Protein AF-A0ABD1VII3-F1 (afdb_monomer_lite)

Secondary structure (DSSP, 8-state):
---HHHHHHHHT-HHHHHHHHHHHH-HHHHHHHHHH-HHHHHHHHH-HHHHHHHH-HHHHHHHTSHHHHHHHHHHHHHHHHHHHTT-------------S----TTHHHHHTT-

Foldseek 3Di:
DPDLVNVVVQCVPPVNVVVVCCVLVPVVVVVVVCVVPVVVVVVCVVPVVVVVCSVDSVNVCVCVPPVVSVVVVVVVVVVVVVVCPVDDPDPPDDPDDDDDDDDDPPVVVVVVPD

pLDDT: mean 74.12, std 16.14, range [38.31, 94.5]

Sequence (114 aa):
MLDPSSFSQFLQNLAMTQMMQSLFSNPQHMDQILGFNPQLRSMLDMNPQMREMMQNPEILRQLTSPETIQQMMALHKQLSQLGQQQSTPERTQANQVQLRQNYPSFVLQVVLWK

Organism: NCBI:txid205694

Radius of gyration: 28.87 Å; chains: 1; bounding box: 27×32×89 Å

InterPro domains:
  IPR006636 Heat shock chaperonin-binding [SM00727] (37-72)
  IPR015496 Ubiquilin [PTHR10677] (7-98)

Structure (mmCIF, N/CA/C/O backbone):
data_AF-A0ABD1VII3-F1
#
_entry.id   AF-A0ABD1VII3-F1
#
loop_
_atom_site.group_PDB
_atom_site.id
_atom_site.type_symbol
_atom_site.label_atom_id
_atom_site.label_alt_id
_atom_site.label_comp_id
_atom_site.label_asym_id
_atom_site.label_entity_id
_atom_site.label_seq_id
_atom_site.pdbx_PDB_ins_code
_atom_site.Cartn_x
_atom_site.Cartn_y
_atom_site.Cartn_z
_atom_site.occupancy
_atom_site.B_iso_or_equiv
_atom_site.auth_seq_id
_atom_site.auth_comp_id
_atom_site.auth_asym_id
_atom_site.auth_atom_id
_atom_site.pdbx_PDB_model_num
ATOM 1 N N . MET A 1 1 ? 8.264 -17.653 10.693 1.00 52.28 1 MET A N 1
ATOM 2 C CA . MET A 1 1 ? 7.137 -16.748 10.373 1.00 52.28 1 MET A CA 1
ATOM 3 C C . MET A 1 1 ? 7.720 -15.382 10.075 1.00 52.28 1 MET A C 1
ATOM 5 O O . MET A 1 1 ? 8.636 -14.987 10.783 1.00 52.28 1 MET A O 1
ATOM 9 N N . LEU A 1 2 ? 7.268 -14.711 9.014 1.00 57.56 2 LEU A N 1
ATOM 10 C CA . LEU A 1 2 ? 7.670 -13.329 8.749 1.00 57.56 2 LEU A CA 1
ATOM 11 C C . LEU A 1 2 ? 7.040 -12.456 9.844 1.00 57.56 2 LEU A C 1
ATOM 13 O O . LEU A 1 2 ? 5.820 -12.476 9.998 1.00 57.56 2 LEU A O 1
ATOM 17 N N . ASP A 1 3 ? 7.853 -11.769 10.642 1.00 69.50 3 ASP A N 1
ATOM 18 C CA . ASP A 1 3 ? 7.343 -10.938 11.728 1.00 69.50 3 ASP A CA 1
ATOM 19 C C . ASP A 1 3 ? 6.744 -9.631 11.152 1.00 69.50 3 ASP A C 1
ATOM 21 O O . ASP A 1 3 ? 7.394 -8.968 10.332 1.00 69.50 3 ASP A O 1
ATOM 25 N N . PRO A 1 4 ? 5.510 -9.238 11.527 1.00 63.03 4 PRO A N 1
ATOM 26 C CA . PRO A 1 4 ? 4.869 -8.014 11.033 1.00 63.03 4 PRO A CA 1
ATOM 27 C C . PRO A 1 4 ? 5.687 -6.755 11.327 1.00 63.03 4 PRO A C 1
ATOM 29 O O . PRO A 1 4 ? 5.643 -5.790 10.560 1.00 63.03 4 PRO A O 1
ATOM 32 N N . SER A 1 5 ? 6.460 -6.767 12.416 1.00 72.56 5 SER A N 1
ATOM 33 C CA . SER A 1 5 ? 7.349 -5.670 12.789 1.00 72.56 5 SER A CA 1
ATOM 34 C C . SER A 1 5 ? 8.456 -5.523 11.752 1.00 72.56 5 SER A C 1
ATOM 36 O O . SER A 1 5 ? 8.723 -4.406 11.316 1.00 72.56 5 SER A O 1
ATOM 38 N N . SER A 1 6 ? 9.027 -6.630 11.264 1.00 78.88 6 SER A N 1
ATOM 39 C CA . SER A 1 6 ? 10.047 -6.615 10.207 1.00 78.88 6 SER A CA 1
ATOM 40 C C . SER A 1 6 ? 9.510 -6.032 8.901 1.00 78.88 6 SER A C 1
ATOM 42 O O . SER A 1 6 ? 10.181 -5.220 8.267 1.00 78.88 6 SER A O 1
ATOM 44 N N . PHE A 1 7 ? 8.276 -6.381 8.522 1.00 74.75 7 PHE A N 1
ATOM 45 C CA . PHE A 1 7 ? 7.623 -5.795 7.349 1.00 74.75 7 PHE A CA 1
ATOM 46 C C . PHE A 1 7 ? 7.350 -4.296 7.538 1.00 74.75 7 PHE A C 1
ATOM 48 O O . PHE A 1 7 ? 7.621 -3.498 6.643 1.00 74.75 7 PHE A O 1
ATOM 55 N N . SER A 1 8 ? 6.897 -3.885 8.725 1.00 71.81 8 SER A N 1
ATOM 56 C CA . SER A 1 8 ? 6.694 -2.467 9.034 1.00 71.81 8 SER A CA 1
ATOM 57 C C . SER A 1 8 ? 8.002 -1.673 9.005 1.00 71.81 8 SER A C 1
ATOM 59 O O . SER A 1 8 ? 8.014 -0.537 8.546 1.00 71.81 8 SER A O 1
ATOM 61 N N . GLN A 1 9 ? 9.114 -2.263 9.447 1.00 76.62 9 GLN A N 1
ATOM 62 C CA . GLN A 1 9 ? 10.444 -1.654 9.401 1.00 76.62 9 GLN A CA 1
ATOM 63 C C . GLN A 1 9 ? 10.953 -1.532 7.968 1.00 76.62 9 GLN A C 1
ATOM 65 O O . GLN A 1 9 ? 11.583 -0.542 7.609 1.00 76.62 9 GLN A O 1
ATOM 70 N N . PHE A 1 10 ? 10.651 -2.530 7.144 1.00 78.88 10 PHE A N 1
ATOM 71 C CA . PHE A 1 10 ? 10.973 -2.524 5.730 1.00 78.88 10 PHE A CA 1
ATOM 72 C C . PHE A 1 10 ? 10.192 -1.442 4.976 1.00 78.88 10 PHE A C 1
ATOM 74 O O . PHE A 1 10 ? 10.786 -0.703 4.202 1.00 78.88 10 PHE A O 1
ATOM 81 N N . LEU A 1 11 ? 8.897 -1.269 5.260 1.00 73.31 11 LEU A N 1
ATOM 82 C CA . LEU A 1 11 ? 8.098 -0.179 4.686 1.00 73.31 11 LEU A CA 1
ATOM 83 C C . LEU A 1 11 ? 8.499 1.207 5.202 1.00 73.31 11 LEU A C 1
ATOM 85 O O . LEU A 1 11 ? 8.439 2.179 4.450 1.00 73.31 11 LEU A O 1
ATOM 89 N N . GLN A 1 12 ? 8.916 1.295 6.466 1.00 74.31 12 GLN A N 1
ATOM 90 C CA . GLN A 1 12 ? 9.455 2.518 7.067 1.00 74.31 12 GLN A CA 1
ATOM 91 C C . GLN A 1 12 ? 10.883 2.826 6.599 1.00 74.31 12 GLN A C 1
ATOM 93 O O . GLN A 1 12 ? 11.399 3.910 6.873 1.00 74.31 12 GLN A O 1
ATOM 98 N N . ASN A 1 13 ? 11.540 1.898 5.898 1.00 83.25 13 ASN A N 1
ATOM 99 C CA . ASN A 1 13 ? 12.845 2.158 5.327 1.00 83.25 13 ASN A CA 1
ATOM 100 C C . ASN A 1 13 ? 12.682 3.132 4.157 1.00 83.25 13 ASN A C 1
ATOM 102 O O . ASN A 1 13 ? 12.154 2.771 3.107 1.00 83.25 13 ASN A O 1
ATOM 106 N N . LEU A 1 14 ? 13.173 4.358 4.337 1.00 73.75 14 LEU A N 1
ATOM 107 C CA . LEU A 1 14 ? 13.062 5.441 3.360 1.00 73.75 14 LEU A CA 1
ATOM 108 C C . LEU A 1 14 ? 13.52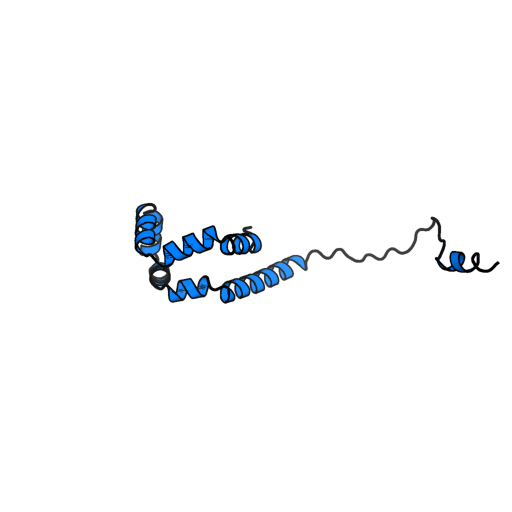6 5.023 1.953 1.00 73.75 14 LEU A C 1
ATOM 110 O O . LEU A 1 14 ? 12.900 5.395 0.964 1.00 73.75 14 LEU A O 1
ATOM 114 N N . ALA A 1 15 ? 14.579 4.204 1.848 1.00 78.94 15 ALA A N 1
ATOM 115 C CA . ALA A 1 15 ? 15.060 3.704 0.560 1.00 78.94 15 ALA A CA 1
ATOM 116 C C . ALA A 1 15 ? 14.049 2.756 -0.109 1.00 78.94 15 ALA A C 1
ATOM 118 O O . ALA A 1 15 ? 13.860 2.795 -1.325 1.00 78.94 15 ALA A O 1
ATOM 119 N N . MET A 1 16 ? 13.352 1.942 0.685 1.00 79.56 16 MET A N 1
ATOM 120 C CA . MET A 1 16 ? 12.321 1.033 0.196 1.00 79.56 16 MET A CA 1
ATOM 121 C C . MET A 1 16 ? 11.048 1.778 -0.210 1.00 79.56 16 MET A C 1
ATOM 123 O O . MET A 1 16 ? 10.483 1.488 -1.265 1.00 79.56 16 MET A O 1
ATOM 127 N N . THR A 1 17 ? 10.621 2.776 0.571 1.00 79.75 17 THR A N 1
ATOM 128 C CA . THR A 1 17 ? 9.478 3.631 0.216 1.00 79.75 17 THR A CA 1
ATOM 129 C C . THR A 1 17 ? 9.729 4.345 -1.115 1.00 79.75 17 THR A C 1
ATOM 131 O O . THR A 1 17 ? 8.828 4.425 -1.945 1.00 79.75 17 THR A O 1
ATOM 134 N N . GLN A 1 18 ? 10.958 4.812 -1.361 1.00 79.50 18 GLN A N 1
ATOM 135 C CA . GLN A 1 18 ? 11.354 5.439 -2.629 1.00 79.50 18 GLN A CA 1
ATOM 136 C C . GLN A 1 18 ? 11.353 4.454 -3.806 1.00 79.50 18 GLN A C 1
ATOM 138 O O . GLN A 1 18 ? 10.909 4.803 -4.903 1.00 79.50 18 GLN A O 1
ATOM 143 N N . MET A 1 19 ? 11.807 3.217 -3.586 1.00 81.25 19 MET A N 1
ATOM 144 C CA . MET A 1 19 ? 11.753 2.169 -4.605 1.00 81.25 19 MET A CA 1
ATOM 145 C C . MET A 1 19 ? 10.302 1.820 -4.950 1.00 81.25 19 MET A C 1
ATOM 147 O O . MET A 1 19 ? 9.935 1.860 -6.120 1.00 81.25 19 MET A O 1
ATOM 151 N N . MET A 1 20 ? 9.454 1.551 -3.952 1.00 81.56 20 MET A N 1
ATOM 152 C CA . MET A 1 20 ? 8.031 1.277 -4.176 1.00 81.56 20 MET A CA 1
ATOM 153 C C . MET A 1 20 ? 7.330 2.441 -4.870 1.00 81.56 20 MET A C 1
ATOM 155 O O . MET A 1 20 ? 6.607 2.221 -5.835 1.00 81.56 20 MET A O 1
ATOM 159 N N . GLN A 1 21 ? 7.581 3.679 -4.440 1.00 79.12 21 GLN A N 1
ATOM 160 C CA . GLN A 1 21 ? 7.035 4.852 -5.115 1.00 79.12 21 GLN A CA 1
ATOM 161 C C . GLN A 1 21 ? 7.469 4.922 -6.576 1.00 79.12 21 GLN A C 1
ATOM 163 O O . GLN A 1 21 ? 6.633 5.219 -7.417 1.00 79.12 21 GLN A O 1
ATOM 168 N N . SER A 1 22 ? 8.722 4.604 -6.903 1.00 81.75 22 SER A N 1
ATOM 169 C CA . SER A 1 22 ? 9.187 4.561 -8.297 1.00 81.75 22 SER A CA 1
ATOM 170 C C . SER A 1 22 ? 8.481 3.473 -9.108 1.00 81.75 22 SER A C 1
ATOM 172 O O . SER A 1 22 ? 8.136 3.701 -10.261 1.00 81.75 22 SER A O 1
ATOM 174 N N . LEU A 1 23 ? 8.212 2.312 -8.507 1.00 81.00 23 LEU A N 1
ATOM 175 C CA . LEU A 1 23 ? 7.481 1.225 -9.164 1.00 81.00 23 LEU A CA 1
ATOM 176 C C . LEU A 1 23 ? 6.006 1.579 -9.398 1.00 81.00 23 LEU A C 1
ATOM 178 O O . LEU A 1 23 ? 5.492 1.364 -10.491 1.00 81.00 23 LEU A O 1
ATOM 182 N N . PHE A 1 24 ? 5.335 2.161 -8.400 1.00 77.69 24 PHE A N 1
ATOM 183 C CA . PHE A 1 24 ? 3.925 2.552 -8.502 1.00 77.69 24 PHE A CA 1
ATOM 184 C C . PHE A 1 24 ? 3.708 3.814 -9.339 1.00 77.69 24 PHE A C 1
ATOM 186 O O . PHE A 1 24 ? 2.700 3.928 -10.029 1.00 77.69 24 PHE A O 1
ATOM 193 N N . SER A 1 25 ? 4.641 4.764 -9.282 1.00 80.56 25 SER A N 1
ATOM 194 C CA . SER A 1 25 ? 4.565 6.005 -10.060 1.00 80.56 25 SER A CA 1
ATOM 195 C C . SER A 1 25 ? 4.977 5.789 -11.510 1.00 80.56 25 SER A C 1
ATOM 197 O O . SER A 1 25 ? 4.564 6.559 -12.371 1.00 80.56 25 SER A O 1
ATOM 199 N N . ASN A 1 26 ? 5.790 4.762 -11.786 1.00 80.06 26 ASN A N 1
ATOM 200 C CA . ASN A 1 26 ? 6.371 4.541 -13.100 1.00 80.06 26 ASN A CA 1
ATOM 201 C C . ASN A 1 26 ? 6.075 3.114 -13.612 1.00 80.06 26 ASN A C 1
ATOM 203 O O . ASN A 1 26 ? 6.884 2.200 -13.426 1.00 80.06 26 ASN A O 1
ATOM 207 N N . PRO A 1 27 ? 4.951 2.906 -14.328 1.00 74.94 27 PRO A N 1
ATOM 208 C CA . PRO A 1 27 ? 4.547 1.584 -14.825 1.00 74.94 27 PRO A CA 1
ATOM 209 C C . PRO A 1 27 ? 5.558 0.964 -15.804 1.00 74.94 27 PRO A C 1
ATOM 211 O O . PRO A 1 27 ? 5.597 -0.253 -15.968 1.00 74.94 27 PRO A O 1
ATOM 214 N N . GLN A 1 28 ? 6.424 1.784 -16.408 1.00 84.69 28 GLN A N 1
ATOM 215 C CA . GLN A 1 28 ? 7.556 1.345 -17.232 1.00 84.69 28 GLN A CA 1
ATOM 216 C C . GLN A 1 28 ? 8.511 0.415 -16.462 1.00 84.69 28 GLN A C 1
ATOM 218 O O . GLN A 1 28 ? 8.956 -0.594 -17.001 1.00 84.69 28 GLN A O 1
ATOM 223 N N . HIS A 1 29 ? 8.788 0.705 -15.184 1.00 85.12 29 HIS A N 1
ATOM 224 C CA . HIS A 1 29 ? 9.636 -0.161 -14.359 1.00 85.12 29 HIS A CA 1
ATOM 225 C C . HIS A 1 29 ? 8.944 -1.491 -14.048 1.00 85.12 29 HIS A C 1
ATOM 227 O O . HIS A 1 29 ? 9.599 -2.531 -13.983 1.00 85.12 29 HIS A O 1
ATOM 233 N N . MET A 1 30 ? 7.619 -1.465 -13.888 1.00 80.81 30 MET A N 1
ATOM 234 C CA . MET A 1 30 ? 6.807 -2.661 -13.675 1.00 80.81 30 MET A CA 1
ATOM 235 C C . MET A 1 30 ? 6.909 -3.603 -14.878 1.00 80.81 30 MET A C 1
ATOM 237 O O . MET A 1 30 ? 7.171 -4.790 -14.703 1.00 80.81 30 MET A O 1
ATOM 241 N N . ASP A 1 31 ? 6.778 -3.073 -16.098 1.00 83.56 31 ASP A N 1
ATOM 242 C CA . ASP A 1 31 ? 6.911 -3.869 -17.323 1.00 83.56 31 ASP A CA 1
ATOM 243 C C . ASP A 1 31 ? 8.322 -4.459 -17.463 1.00 83.56 31 ASP A C 1
ATOM 245 O O . ASP A 1 31 ? 8.474 -5.621 -17.835 1.00 83.56 31 ASP A O 1
ATOM 249 N N . GLN A 1 32 ? 9.350 -3.722 -17.036 1.00 85.62 32 GLN A N 1
ATOM 250 C CA . GLN A 1 32 ? 10.726 -4.213 -17.014 1.00 85.62 32 GLN A CA 1
ATOM 251 C C . GLN A 1 32 ? 10.908 -5.388 -16.035 1.00 85.62 32 GLN A C 1
ATOM 253 O O . GLN A 1 32 ? 11.522 -6.395 -16.385 1.00 85.62 32 GLN A O 1
ATOM 258 N N . ILE A 1 33 ? 10.322 -5.313 -14.833 1.00 85.31 33 ILE A N 1
ATOM 259 C CA . ILE A 1 33 ? 10.323 -6.421 -13.858 1.00 85.31 33 ILE A CA 1
ATOM 260 C C . ILE A 1 33 ? 9.550 -7.628 -14.396 1.00 85.31 33 ILE A C 1
ATOM 262 O O . ILE A 1 33 ? 10.012 -8.762 -14.272 1.00 85.31 33 ILE A O 1
ATOM 266 N N . LEU A 1 34 ? 8.394 -7.397 -15.019 1.00 85.44 34 LEU A N 1
ATOM 267 C CA . LEU A 1 34 ? 7.598 -8.449 -15.653 1.00 85.44 34 LEU A CA 1
ATOM 268 C C . LEU A 1 34 ? 8.332 -9.089 -16.837 1.00 85.44 34 LEU A C 1
ATOM 270 O O . LEU A 1 34 ? 8.182 -10.286 -17.071 1.00 85.44 34 LEU A O 1
ATOM 274 N N . GLY A 1 35 ? 9.149 -8.313 -17.548 1.00 86.31 35 GLY A N 1
ATOM 275 C CA . GLY A 1 35 ? 10.052 -8.796 -18.587 1.00 86.31 35 GLY A CA 1
ATOM 276 C C . GLY A 1 35 ? 11.181 -9.664 -18.030 1.00 86.31 35 GLY A C 1
ATOM 277 O O . GLY A 1 35 ? 11.507 -10.691 -18.620 1.00 86.31 35 GLY A O 1
ATOM 278 N N . PHE A 1 36 ? 11.737 -9.310 -16.867 1.00 92.94 36 PHE A N 1
ATOM 279 C CA . PHE A 1 36 ? 12.739 -10.136 -16.182 1.00 92.94 36 PHE A CA 1
ATOM 280 C C . PHE A 1 36 ? 12.152 -11.398 -15.546 1.00 92.94 36 PHE A C 1
ATOM 282 O O . PHE A 1 36 ? 12.872 -12.379 -15.358 1.00 92.94 36 PHE A O 1
ATOM 289 N N . ASN A 1 37 ? 10.862 -11.388 -15.206 1.00 89.44 37 ASN A N 1
ATOM 290 C CA . ASN A 1 37 ? 10.195 -12.496 -14.538 1.00 89.44 37 ASN A CA 1
ATOM 291 C C . ASN A 1 37 ? 8.964 -12.974 -15.335 1.00 89.44 37 ASN A C 1
ATOM 293 O O . ASN A 1 37 ? 7.820 -12.688 -14.962 1.00 89.44 37 ASN A O 1
ATOM 297 N N . PRO A 1 38 ? 9.175 -13.737 -16.429 1.00 87.38 38 PRO A N 1
ATOM 298 C CA . PRO A 1 38 ? 8.090 -14.204 -17.297 1.00 87.38 38 PRO A CA 1
ATOM 299 C C . PRO A 1 38 ? 7.099 -15.125 -16.569 1.00 87.38 38 PRO A C 1
ATOM 301 O O . PRO A 1 38 ? 5.921 -15.185 -16.930 1.00 87.38 38 PRO A O 1
ATOM 304 N N . GLN A 1 39 ? 7.542 -15.805 -15.506 1.00 92.62 39 GLN A N 1
ATOM 305 C CA . GLN A 1 39 ? 6.670 -16.594 -14.636 1.00 92.62 39 GLN A CA 1
ATOM 306 C C . GLN A 1 39 ? 5.672 -15.701 -13.892 1.00 92.62 39 GLN A C 1
ATOM 308 O O . GLN A 1 39 ? 4.495 -16.040 -13.798 1.00 92.62 39 GLN A O 1
ATOM 313 N N . LEU A 1 40 ? 6.120 -14.539 -13.414 1.00 88.81 40 LEU A N 1
ATOM 314 C CA . LEU A 1 40 ? 5.260 -13.573 -12.736 1.00 88.81 40 LEU A CA 1
ATOM 315 C C . LEU A 1 40 ? 4.227 -12.990 -13.707 1.00 88.81 40 LEU A C 1
ATOM 317 O O . LEU A 1 40 ? 3.047 -12.920 -13.376 1.00 88.81 40 LEU A O 1
ATOM 321 N N . ARG A 1 41 ? 4.638 -12.683 -14.945 1.00 88.38 41 ARG A N 1
ATOM 322 C CA . ARG A 1 41 ? 3.716 -12.266 -16.013 1.00 88.38 41 ARG A CA 1
ATOM 323 C C . ARG A 1 41 ? 2.679 -13.342 -16.338 1.00 88.38 41 ARG A C 1
ATOM 325 O O . ARG A 1 41 ? 1.504 -13.018 -16.462 1.00 88.38 41 ARG A O 1
ATOM 332 N N . SER A 1 42 ? 3.092 -14.607 -16.397 1.00 91.44 42 SER A N 1
ATOM 333 C CA . SER A 1 42 ? 2.180 -15.738 -16.616 1.00 91.44 42 SER A CA 1
ATOM 334 C C . SER A 1 42 ? 1.194 -15.906 -15.459 1.00 91.44 42 SER A C 1
ATOM 336 O O . SER A 1 42 ? 0.019 -16.148 -15.688 1.00 91.44 42 SER A O 1
ATOM 338 N N . MET A 1 43 ? 1.632 -15.711 -14.213 1.00 89.75 43 MET A N 1
ATOM 339 C CA . MET A 1 43 ? 0.749 -15.742 -13.043 1.00 89.75 43 MET A CA 1
ATOM 340 C C . MET A 1 43 ? -0.308 -14.633 -13.067 1.00 89.75 43 MET A C 1
ATOM 342 O O . MET A 1 43 ? -1.464 -14.885 -12.734 1.00 89.75 43 MET A O 1
ATOM 346 N N . LEU A 1 44 ? 0.077 -13.416 -13.461 1.00 90.00 44 LEU A N 1
ATOM 347 C CA . LEU A 1 44 ? -0.862 -12.302 -13.614 1.00 90.00 44 LEU A CA 1
ATOM 348 C C . LEU A 1 44 ? -1.843 -12.541 -14.763 1.00 90.00 44 LEU A C 1
ATOM 350 O O . LEU A 1 44 ? -3.008 -12.178 -14.653 1.00 90.00 44 LEU A O 1
ATOM 354 N N . ASP A 1 45 ? -1.384 -13.155 -15.850 1.00 89.62 45 ASP A N 1
ATOM 355 C CA . ASP A 1 45 ? -2.243 -13.528 -16.973 1.00 89.62 45 ASP A CA 1
ATOM 356 C C . ASP A 1 45 ? -3.249 -14.620 -16.576 1.00 89.62 45 ASP A C 1
ATOM 358 O O . ASP A 1 45 ? -4.439 -14.517 -16.862 1.00 89.62 45 ASP A O 1
ATOM 362 N N . MET A 1 46 ? -2.790 -15.610 -15.804 1.00 94.50 46 MET A N 1
ATOM 363 C CA . MET A 1 46 ? -3.628 -16.677 -15.253 1.00 94.50 46 MET A CA 1
ATOM 364 C C . MET A 1 46 ? -4.630 -16.178 -14.207 1.00 94.50 46 MET A C 1
ATOM 366 O O . MET A 1 46 ? -5.657 -16.823 -13.996 1.00 94.50 46 MET A O 1
ATOM 370 N N . ASN A 1 47 ? -4.347 -15.059 -13.533 1.00 93.62 47 ASN A N 1
ATOM 371 C CA . ASN A 1 47 ? -5.209 -14.509 -12.497 1.00 93.62 47 ASN A CA 1
ATOM 372 C C . ASN A 1 47 ? -5.657 -13.076 -12.845 1.00 93.62 47 ASN A C 1
ATOM 374 O O . ASN A 1 47 ? -5.044 -12.102 -12.388 1.00 93.62 47 ASN A O 1
ATOM 378 N N . PRO A 1 48 ? -6.756 -12.927 -13.614 1.00 89.44 48 PRO A N 1
ATOM 379 C CA . PRO A 1 48 ? -7.220 -11.626 -14.089 1.00 89.44 48 PRO A CA 1
ATOM 380 C C . PRO A 1 48 ? -7.536 -10.656 -12.943 1.00 89.44 48 PRO A C 1
ATOM 382 O O . PRO A 1 48 ? -7.321 -9.457 -13.099 1.00 89.44 48 PRO A O 1
ATOM 385 N N . GLN A 1 49 ? -7.951 -11.156 -11.771 1.00 92.50 49 GLN A N 1
ATOM 386 C CA . GLN A 1 49 ? -8.160 -10.340 -10.569 1.00 92.50 49 GLN A CA 1
ATOM 387 C C . GLN A 1 49 ? -6.862 -9.709 -10.057 1.00 92.50 49 GLN A C 1
ATOM 389 O O . GLN A 1 49 ? -6.839 -8.527 -9.723 1.00 92.50 49 GLN A O 1
ATOM 394 N N . MET A 1 50 ? -5.764 -10.470 -10.018 1.00 88.88 50 MET A N 1
ATOM 395 C CA . MET A 1 50 ? -4.460 -9.913 -9.647 1.00 88.88 50 MET A CA 1
ATOM 396 C C . MET A 1 50 ? -3.972 -8.908 -10.686 1.00 88.88 50 MET A C 1
ATOM 398 O O . MET A 1 50 ? -3.416 -7.873 -10.318 1.00 88.88 50 MET A O 1
ATOM 402 N N . ARG A 1 51 ? -4.203 -9.185 -11.976 1.00 87.50 51 ARG A N 1
ATOM 403 C CA . ARG A 1 51 ? -3.900 -8.235 -13.049 1.00 87.50 51 ARG A CA 1
ATOM 404 C C . ARG A 1 51 ? -4.677 -6.940 -12.864 1.00 87.50 51 ARG A C 1
ATOM 406 O O . ARG A 1 51 ? -4.122 -5.869 -13.071 1.00 87.50 51 ARG A O 1
ATOM 413 N N . GLU A 1 52 ? -5.954 -7.020 -12.507 1.00 89.69 52 GLU A N 1
ATOM 414 C CA . GLU A 1 52 ? -6.805 -5.856 -12.264 1.00 89.69 52 GLU A CA 1
ATOM 415 C C . GLU A 1 52 ? -6.350 -5.075 -11.032 1.00 89.69 52 GLU A C 1
ATOM 417 O O . GLU A 1 52 ? -6.183 -3.864 -11.124 1.00 89.69 52 GLU A O 1
ATOM 422 N N . MET A 1 53 ? -6.025 -5.755 -9.928 1.00 88.44 53 MET A N 1
ATOM 423 C CA . MET A 1 53 ? -5.416 -5.111 -8.762 1.00 88.44 53 MET A CA 1
ATOM 424 C C . MET A 1 53 ? -4.110 -4.402 -9.127 1.00 88.44 53 MET A C 1
ATOM 426 O O . MET A 1 53 ? -3.944 -3.244 -8.776 1.00 88.44 53 MET A O 1
ATOM 430 N N . MET A 1 54 ? -3.199 -5.045 -9.865 1.00 84.62 54 MET A N 1
ATOM 431 C CA . MET A 1 54 ? -1.936 -4.414 -10.272 1.00 84.62 54 MET A CA 1
ATOM 432 C C . MET A 1 54 ? -2.117 -3.246 -11.243 1.00 84.62 54 MET A C 1
ATOM 434 O O . MET A 1 54 ? -1.355 -2.284 -11.192 1.00 84.62 54 MET A O 1
ATOM 438 N N . GLN A 1 55 ? -3.110 -3.330 -12.126 1.00 84.75 55 GLN A N 1
ATOM 439 C CA . GLN A 1 55 ? -3.465 -2.243 -13.037 1.00 84.75 55 GLN A CA 1
ATOM 440 C C . GLN A 1 55 ? -4.215 -1.112 -12.323 1.00 84.75 55 GLN A C 1
ATOM 442 O O . GLN A 1 55 ? -4.248 -0.000 -12.845 1.00 84.75 55 GLN A O 1
ATOM 447 N N . ASN A 1 56 ? -4.810 -1.377 -11.156 1.00 89.44 56 ASN A N 1
ATOM 448 C CA . ASN A 1 56 ? -5.550 -0.397 -10.380 1.00 89.44 56 ASN A CA 1
ATOM 449 C C . ASN A 1 56 ? -4.714 0.121 -9.193 1.00 89.44 56 ASN A C 1
ATOM 451 O O . ASN A 1 56 ? -4.735 -0.458 -8.099 1.00 89.44 56 ASN A O 1
ATOM 455 N N . PRO A 1 57 ? -4.003 1.250 -9.365 1.00 78.62 57 PRO A N 1
ATOM 456 C CA . PRO A 1 57 ? -3.162 1.802 -8.316 1.00 78.62 57 PRO A CA 1
ATOM 457 C C . PRO A 1 57 ? -3.963 2.260 -7.094 1.00 78.62 57 PRO A C 1
ATOM 459 O O . PRO A 1 57 ? -3.374 2.334 -6.022 1.00 78.62 57 PRO A O 1
ATOM 462 N N . GLU A 1 58 ? -5.271 2.541 -7.197 1.00 89.44 58 GLU A N 1
ATOM 463 C CA . GLU A 1 58 ? -6.087 2.842 -6.011 1.00 89.44 58 GLU A CA 1
ATOM 464 C C . GLU A 1 58 ? -6.196 1.634 -5.087 1.00 89.44 58 GLU A C 1
ATOM 466 O O . GLU A 1 58 ? -5.979 1.768 -3.884 1.00 89.44 58 GLU A O 1
ATOM 471 N N . ILE A 1 59 ? -6.452 0.447 -5.643 1.00 89.19 59 ILE A N 1
ATOM 472 C CA . ILE A 1 59 ? -6.556 -0.777 -4.843 1.00 89.19 59 ILE A CA 1
ATOM 473 C C . ILE A 1 59 ? -5.210 -1.083 -4.191 1.00 89.19 59 ILE A C 1
ATOM 475 O O . ILE A 1 59 ? -5.148 -1.344 -2.990 1.00 89.19 59 ILE A O 1
ATOM 479 N N . LEU A 1 60 ? -4.118 -1.000 -4.956 1.00 85.44 60 LEU A N 1
ATOM 480 C CA . LEU A 1 60 ? -2.777 -1.193 -4.406 1.00 85.44 60 LEU A CA 1
ATOM 481 C C . LEU A 1 60 ? -2.473 -0.175 -3.315 1.00 85.44 60 LEU A C 1
ATOM 483 O O . LEU A 1 60 ? -2.031 -0.571 -2.2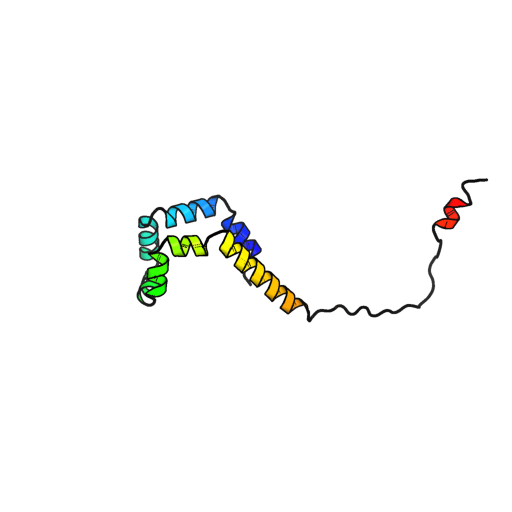43 1.00 85.44 60 LEU A O 1
ATOM 487 N N . ARG A 1 61 ? -2.767 1.110 -3.548 1.00 84.75 61 ARG A N 1
ATOM 488 C CA . ARG A 1 61 ? -2.582 2.167 -2.551 1.00 84.75 61 ARG A CA 1
ATOM 489 C C . ARG A 1 61 ? -3.378 1.889 -1.299 1.00 84.75 61 ARG A C 1
ATOM 491 O O . ARG A 1 61 ? -2.833 2.101 -0.223 1.00 84.75 61 ARG A O 1
ATOM 498 N N . GLN A 1 62 ? -4.614 1.418 -1.416 1.00 89.38 62 GLN A N 1
ATOM 499 C CA . GLN A 1 62 ? -5.441 1.072 -0.270 1.00 89.38 62 GLN A CA 1
ATOM 500 C C . GLN A 1 62 ? -4.829 -0.098 0.504 1.00 89.38 62 GLN A C 1
ATOM 502 O O . GLN A 1 62 ? -4.635 0.006 1.707 1.00 89.38 62 GLN A O 1
ATOM 507 N N . LEU A 1 63 ? -4.389 -1.158 -0.173 1.00 86.00 63 LEU A N 1
ATOM 508 C CA . LEU A 1 63 ? -3.726 -2.292 0.481 1.00 86.00 63 LEU A CA 1
ATOM 509 C C . LEU A 1 63 ? -2.381 -1.917 1.121 1.00 86.00 63 LEU A C 1
ATOM 511 O O . LEU A 1 63 ? -2.048 -2.413 2.196 1.00 86.00 63 LEU A O 1
ATOM 515 N N . THR A 1 64 ? -1.618 -1.021 0.494 1.00 80.00 64 THR A N 1
ATOM 516 C CA . THR A 1 64 ? -0.366 -0.477 1.039 1.00 80.00 64 THR A CA 1
ATOM 517 C C . THR A 1 64 ? -0.583 0.750 1.920 1.00 80.00 64 THR A C 1
ATOM 519 O O . THR A 1 64 ? 0.388 1.388 2.328 1.00 80.00 64 THR A O 1
ATOM 522 N N . SER A 1 65 ? -1.833 1.129 2.199 1.00 86.75 65 SER A N 1
ATOM 523 C CA . SER A 1 65 ? -2.105 2.295 3.029 1.00 86.75 65 SER A CA 1
ATOM 524 C C . SER A 1 65 ? -1.686 1.994 4.461 1.00 86.75 65 SER A C 1
ATOM 526 O O . SER A 1 65 ? -1.934 0.892 4.960 1.00 86.75 65 SER A O 1
ATOM 528 N N . PRO A 1 66 ? -1.093 2.974 5.163 1.00 78.19 66 PRO A N 1
ATOM 529 C CA . PRO A 1 66 ? -0.702 2.795 6.554 1.00 78.19 66 PRO A CA 1
ATOM 530 C C . PRO A 1 66 ? -1.897 2.389 7.422 1.00 78.19 66 PRO A C 1
ATOM 532 O O . PRO A 1 66 ? -1.731 1.575 8.321 1.00 78.19 66 PRO A O 1
ATOM 535 N N . GLU A 1 67 ? -3.099 2.882 7.118 1.00 90.81 67 GLU A N 1
ATOM 536 C CA . GLU A 1 67 ? -4.332 2.510 7.817 1.00 90.81 67 GLU A CA 1
ATOM 537 C C . GLU A 1 67 ? -4.673 1.020 7.655 1.00 90.81 67 GLU A C 1
ATOM 539 O O . GLU A 1 67 ? -4.853 0.312 8.645 1.00 90.81 67 GLU A O 1
ATOM 544 N N . THR A 1 68 ? -4.684 0.504 6.424 1.00 89.50 68 THR A N 1
ATOM 545 C CA . THR A 1 68 ? -4.969 -0.913 6.153 1.00 89.50 68 THR A CA 1
ATOM 546 C C . THR A 1 68 ? -3.901 -1.832 6.744 1.00 89.50 68 THR A C 1
ATOM 548 O O . THR A 1 68 ? -4.223 -2.867 7.331 1.00 89.50 68 THR A O 1
ATOM 551 N N . ILE A 1 69 ? -2.629 -1.432 6.679 1.00 86.38 69 ILE A N 1
ATOM 552 C CA . ILE A 1 69 ? -1.530 -2.172 7.312 1.00 86.38 69 ILE A CA 1
A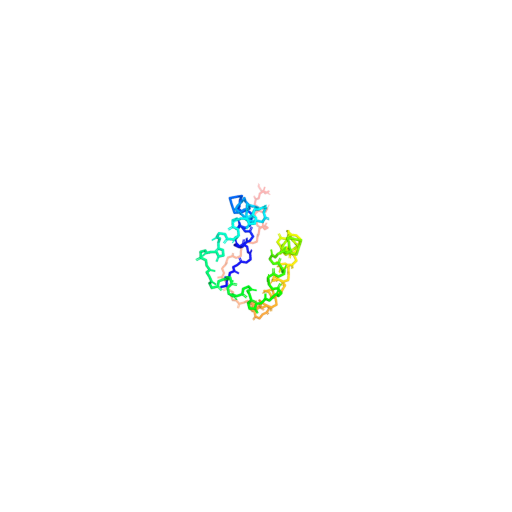TOM 553 C C . ILE A 1 69 ? -1.693 -2.188 8.837 1.00 86.38 69 ILE A C 1
ATOM 555 O O . ILE A 1 69 ? -1.525 -3.237 9.462 1.00 86.38 69 ILE A O 1
ATOM 559 N N . GLN A 1 70 ? -2.053 -1.056 9.448 1.00 88.31 70 GLN A N 1
ATOM 560 C CA . GLN A 1 70 ? -2.315 -0.974 10.888 1.00 88.31 70 GLN A CA 1
ATOM 561 C C . GLN A 1 70 ? -3.467 -1.892 11.303 1.00 88.31 70 GLN A C 1
ATOM 563 O O . GLN A 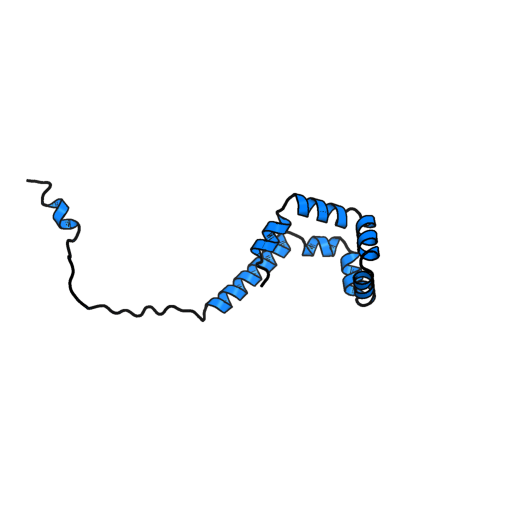1 70 ? -3.354 -2.594 12.308 1.00 88.31 70 GLN A O 1
ATOM 568 N N . GLN A 1 71 ? -4.541 -1.949 10.512 1.00 90.31 71 GLN A N 1
ATOM 569 C CA . GLN A 1 71 ? -5.669 -2.851 10.757 1.00 90.31 71 GLN A CA 1
ATOM 570 C C . GLN A 1 71 ? -5.255 -4.326 10.673 1.00 90.31 71 GLN A C 1
ATOM 572 O O . GLN A 1 71 ? -5.581 -5.106 11.571 1.00 90.31 71 GLN A O 1
ATOM 577 N N . MET A 1 72 ? -4.485 -4.715 9.651 1.00 88.81 72 MET A N 1
ATOM 578 C CA . MET A 1 72 ? -3.946 -6.079 9.559 1.00 88.81 72 MET A CA 1
ATOM 579 C C . MET A 1 72 ? -3.035 -6.417 10.739 1.00 88.81 72 MET A C 1
ATOM 581 O O . MET A 1 72 ? -3.117 -7.518 11.283 1.00 88.81 72 MET A O 1
ATOM 585 N N . MET A 1 73 ? -2.187 -5.480 11.171 1.00 85.12 73 MET A N 1
ATOM 586 C CA . MET A 1 73 ? -1.313 -5.678 12.326 1.00 85.12 73 MET A CA 1
ATOM 587 C C . MET A 1 73 ? -2.119 -5.834 13.620 1.00 85.12 73 MET A C 1
ATOM 589 O O . MET A 1 73 ? -1.798 -6.699 14.435 1.00 85.12 73 MET A O 1
ATOM 593 N N . ALA A 1 74 ? -3.183 -5.049 13.800 1.00 87.94 74 ALA A N 1
ATOM 594 C CA . ALA A 1 74 ? -4.086 -5.171 14.940 1.00 87.94 74 ALA A CA 1
ATOM 595 C C . ALA A 1 74 ? -4.764 -6.551 14.975 1.00 87.94 74 ALA A C 1
ATOM 597 O O . ALA A 1 74 ? -4.764 -7.210 16.017 1.00 87.94 74 ALA A O 1
ATOM 598 N N . LEU A 1 75 ? -5.252 -7.031 13.826 1.00 88.56 75 LEU A N 1
ATOM 599 C CA . LEU A 1 75 ? -5.799 -8.382 13.673 1.00 88.56 75 LEU A CA 1
ATOM 600 C C . LEU A 1 75 ? -4.760 -9.461 13.987 1.00 88.56 75 LEU A C 1
ATOM 602 O O . LEU A 1 75 ? -5.031 -10.362 14.780 1.00 88.56 75 LEU A O 1
ATOM 606 N N . HIS A 1 76 ? -3.557 -9.355 13.422 1.00 83.69 76 HIS A N 1
ATOM 607 C CA . HIS A 1 76 ? -2.470 -10.297 13.682 1.00 83.69 76 HIS A CA 1
ATOM 608 C C . HIS A 1 76 ? -2.112 -10.337 15.170 1.00 83.69 76 HIS A C 1
ATOM 610 O O . HIS A 1 76 ? -1.989 -11.411 15.751 1.00 83.69 76 HIS A O 1
ATOM 616 N N . LYS A 1 77 ? -1.998 -9.173 15.817 1.00 82.31 77 LYS A N 1
ATOM 617 C CA . LYS A 1 77 ? -1.734 -9.082 17.254 1.00 82.31 77 LYS A CA 1
ATOM 618 C C . LYS A 1 77 ? -2.853 -9.745 18.058 1.00 82.31 77 LYS A C 1
ATOM 620 O O . LYS A 1 77 ? -2.577 -10.408 19.053 1.00 82.31 77 LYS A O 1
ATOM 625 N N . GLN A 1 78 ? -4.110 -9.596 17.647 1.00 86.31 78 GLN A N 1
ATOM 626 C CA . GLN A 1 78 ? -5.244 -10.262 18.290 1.00 86.31 78 GLN A CA 1
ATOM 627 C C . GLN A 1 78 ? -5.173 -11.791 18.147 1.00 86.31 78 GLN A C 1
ATOM 629 O O . GLN A 1 78 ? -5.326 -12.504 19.135 1.00 86.31 78 GLN A O 1
ATOM 634 N N . LEU A 1 79 ? -4.851 -12.296 16.955 1.00 84.50 79 LEU A N 1
ATOM 635 C CA . LEU A 1 79 ? -4.653 -13.727 16.686 1.00 84.50 79 LEU A CA 1
ATOM 636 C C . LEU A 1 79 ? -3.468 -14.316 17.469 1.00 84.50 79 LEU A C 1
ATOM 638 O O . LEU A 1 79 ? -3.592 -15.379 18.073 1.00 84.50 79 LEU A O 1
ATOM 642 N N . SER A 1 80 ? -2.342 -13.607 17.535 1.00 81.69 80 SER A N 1
ATOM 643 C CA . SER A 1 80 ? -1.165 -14.036 18.302 1.00 81.69 80 SER A CA 1
ATOM 644 C C . SER A 1 80 ? -1.413 -14.035 19.814 1.00 81.69 80 SER A C 1
ATOM 646 O O . SER A 1 80 ? -0.859 -14.866 20.530 1.00 81.69 80 SER A O 1
ATOM 648 N N . GLN A 1 81 ? -2.279 -13.147 20.315 1.00 75.69 81 GLN A N 1
ATOM 649 C CA . GLN A 1 81 ? -2.725 -13.173 21.714 1.00 75.69 81 GLN A CA 1
ATOM 650 C C . GLN A 1 81 ? -3.621 -14.382 22.003 1.00 75.69 81 GLN A C 1
ATOM 652 O O . GLN A 1 81 ? -3.465 -15.006 23.049 1.00 75.69 81 GLN A O 1
ATOM 657 N N . LEU A 1 82 ? -4.500 -14.758 21.069 1.00 78.81 82 LEU A N 1
ATOM 658 C CA . LEU A 1 82 ? -5.313 -15.974 21.182 1.00 78.81 82 LEU A CA 1
ATOM 659 C C . LEU A 1 82 ? -4.435 -17.239 21.205 1.00 78.81 82 LEU A C 1
ATOM 661 O O . LEU A 1 82 ? -4.708 -18.155 21.973 1.00 78.81 82 LEU A O 1
ATOM 665 N N . GLY A 1 83 ? -3.335 -17.259 20.444 1.00 66.56 83 GLY A N 1
ATOM 666 C CA . GLY A 1 83 ? -2.350 -18.347 20.479 1.00 66.56 83 GLY A CA 1
ATOM 667 C C . GLY A 1 83 ? -1.516 -18.424 21.767 1.00 66.56 83 GLY A C 1
ATOM 668 O O . GLY A 1 83 ? -1.056 -19.503 22.127 1.00 66.56 83 GLY A O 1
ATOM 669 N N . GLN A 1 84 ? -1.336 -17.313 22.495 1.00 60.56 84 GLN A N 1
ATOM 670 C CA . GLN A 1 84 ? -0.572 -17.291 23.753 1.00 60.56 84 GLN A CA 1
ATOM 671 C C . GLN A 1 84 ? -1.393 -17.623 25.007 1.00 60.56 84 GLN A C 1
ATOM 673 O O . GLN A 1 84 ? -0.809 -17.913 26.051 1.00 60.56 84 GLN A O 1
ATOM 678 N N . GLN A 1 85 ? -2.728 -17.656 24.935 1.00 56.09 85 GLN A N 1
ATOM 679 C CA . GLN A 1 85 ? -3.564 -17.984 26.100 1.00 56.09 85 GLN A CA 1
ATOM 680 C C . GLN A 1 85 ? -3.425 -19.437 26.598 1.00 56.09 85 GLN A C 1
ATOM 682 O O . GLN A 1 85 ? -3.867 -19.729 27.705 1.00 56.09 85 GLN A O 1
ATOM 687 N N . GLN A 1 86 ? -2.768 -20.336 25.853 1.00 54.06 86 GLN A N 1
ATOM 688 C CA . GLN A 1 86 ? -2.484 -21.704 26.315 1.00 54.06 86 GLN A CA 1
ATOM 689 C C . GLN A 1 86 ? -1.208 -21.849 27.161 1.00 54.06 86 GLN A C 1
ATOM 691 O O . GLN A 1 86 ? -1.013 -22.892 27.775 1.00 54.06 86 GLN A O 1
ATOM 696 N N . SER A 1 87 ? -0.346 -20.832 27.245 1.00 47.53 87 SER A N 1
ATOM 697 C CA . SER A 1 87 ? 0.849 -20.870 28.102 1.00 47.53 87 SER A CA 1
ATOM 698 C C . SER A 1 87 ? 0.633 -20.009 29.339 1.00 47.53 87 SER A C 1
ATOM 700 O O . SER A 1 87 ? 1.223 -18.945 29.479 1.00 47.53 87 SER A O 1
ATOM 702 N N . THR A 1 88 ? -0.255 -20.441 30.231 1.00 46.06 88 THR A N 1
ATOM 703 C CA . THR A 1 88 ? -0.331 -19.896 31.590 1.00 46.06 88 THR A CA 1
ATOM 704 C C . THR A 1 88 ? 0.840 -20.479 32.390 1.00 46.06 88 THR A C 1
ATOM 706 O O . THR A 1 88 ? 0.845 -21.688 32.616 1.00 46.06 88 THR A O 1
ATOM 709 N N . PRO A 1 89 ? 1.834 -19.705 32.867 1.00 49.72 89 PRO A N 1
ATOM 710 C CA . PRO A 1 89 ? 2.603 -20.129 34.022 1.00 49.72 89 PRO A CA 1
ATOM 711 C C . PRO A 1 89 ? 1.661 -19.968 35.213 1.00 49.72 89 PRO A C 1
ATOM 713 O O . PRO A 1 89 ? 1.358 -18.864 35.669 1.00 49.72 89 PRO A O 1
ATOM 716 N N . GLU A 1 90 ? 1.108 -21.097 35.622 1.00 41.09 90 GLU A N 1
ATOM 717 C CA . GLU A 1 90 ? 0.309 -21.285 36.818 1.00 41.09 90 GLU A CA 1
ATOM 718 C C . GLU A 1 90 ? 0.940 -20.551 38.015 1.00 41.09 90 GLU A C 1
ATOM 720 O O . GLU A 1 90 ? 2.090 -20.786 38.393 1.00 41.09 90 GLU A O 1
ATOM 725 N N . ARG A 1 91 ? 0.170 -19.649 38.636 1.00 50.50 91 ARG A N 1
ATOM 726 C CA . ARG A 1 91 ? 0.420 -19.226 40.015 1.00 50.50 91 ARG A CA 1
ATOM 727 C C . ARG A 1 91 ? 0.210 -20.442 40.923 1.00 50.50 91 ARG A C 1
ATOM 729 O O . ARG A 1 91 ? -0.859 -20.572 41.511 1.00 50.50 91 ARG A O 1
ATOM 736 N N . THR A 1 92 ? 1.230 -21.273 41.108 1.00 43.34 92 THR A N 1
ATOM 737 C CA . THR A 1 92 ? 1.258 -22.201 42.245 1.00 43.34 92 THR A CA 1
ATOM 738 C C . THR A 1 92 ? 1.984 -21.545 43.404 1.00 43.34 92 THR A C 1
ATOM 740 O O . THR A 1 92 ? 3.194 -21.594 43.597 1.00 43.34 92 THR A O 1
ATOM 743 N N . GLN A 1 93 ? 1.147 -20.830 44.143 1.00 47.78 93 GLN A N 1
ATOM 744 C CA . GLN A 1 93 ? 1.220 -20.585 45.567 1.00 47.78 93 GLN A CA 1
ATOM 745 C C . GLN A 1 93 ? 1.830 -21.790 46.313 1.00 47.78 93 GLN A C 1
ATOM 747 O O . GLN A 1 93 ? 1.165 -22.795 46.526 1.00 47.78 93 GLN A O 1
ATOM 752 N N . ALA A 1 94 ? 3.084 -21.671 46.745 1.00 38.31 94 ALA A N 1
ATOM 753 C CA . ALA A 1 94 ? 3.668 -22.517 47.784 1.00 38.31 94 ALA A CA 1
ATOM 754 C C . ALA A 1 94 ? 4.372 -21.614 48.799 1.00 38.31 94 ALA A C 1
ATOM 756 O O . ALA A 1 94 ? 5.582 -21.398 48.797 1.00 38.31 94 ALA A O 1
ATOM 757 N N . ASN A 1 95 ? 3.535 -21.022 49.647 1.00 42.84 95 ASN A N 1
ATOM 758 C CA . ASN A 1 95 ? 3.933 -20.561 50.962 1.00 42.84 95 ASN A CA 1
ATOM 759 C C . ASN A 1 95 ? 4.506 -21.758 51.750 1.00 42.84 95 ASN A C 1
ATOM 761 O O . ASN A 1 95 ? 3.914 -22.833 51.722 1.00 42.84 95 ASN A O 1
ATOM 765 N N . GLN A 1 96 ? 5.577 -21.504 52.507 1.00 45.72 96 GLN A N 1
ATOM 766 C CA . GLN A 1 96 ? 6.260 -22.386 53.471 1.00 45.72 96 GLN A CA 1
ATOM 767 C C . GLN A 1 96 ? 7.327 -23.359 52.945 1.00 45.72 96 GLN A C 1
ATOM 769 O O . GLN A 1 96 ? 7.048 -24.515 52.658 1.00 45.72 96 GLN A O 1
ATOM 774 N N . VAL A 1 97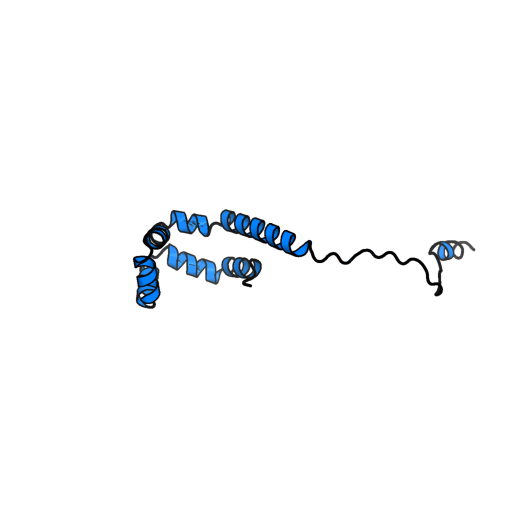 ? 8.587 -22.913 53.004 1.00 41.06 97 VAL A N 1
ATOM 775 C CA . VAL A 1 97 ? 9.592 -23.410 53.976 1.00 41.06 97 VAL A CA 1
ATOM 776 C C . VAL A 1 97 ? 10.705 -22.348 54.084 1.00 41.06 97 VAL A C 1
ATOM 778 O O . VAL A 1 97 ? 11.461 -22.123 53.151 1.00 41.06 97 VAL A O 1
ATOM 781 N N . GLN A 1 98 ? 10.639 -21.447 55.069 1.00 50.41 98 GLN A N 1
ATOM 782 C CA . GLN A 1 98 ? 11.281 -21.590 56.387 1.00 50.41 98 GLN A CA 1
ATOM 783 C C . GLN A 1 98 ? 12.819 -21.410 56.299 1.00 50.41 98 GLN A C 1
ATOM 785 O O . GLN A 1 98 ? 13.551 -22.352 56.026 1.00 50.41 98 GLN A O 1
ATOM 790 N N . LEU A 1 99 ? 13.259 -20.187 56.656 1.00 47.72 99 LEU A N 1
ATOM 791 C CA . LEU A 1 99 ? 14.582 -19.778 57.187 1.00 47.72 99 LEU A CA 1
ATOM 792 C C . LEU A 1 99 ? 15.649 -19.231 56.214 1.00 47.72 99 LEU A C 1
ATOM 794 O O . LEU A 1 99 ? 16.645 -19.889 55.933 1.00 47.72 99 LEU A O 1
ATOM 798 N N . ARG A 1 100 ? 15.584 -17.921 55.920 1.00 44.81 100 ARG A N 1
ATOM 799 C CA . ARG A 1 100 ? 16.748 -17.042 56.168 1.00 44.81 100 ARG A CA 1
ATOM 800 C C . ARG A 1 100 ? 16.393 -15.552 56.219 1.00 44.81 100 ARG A C 1
ATOM 802 O O . ARG A 1 100 ? 15.991 -14.961 55.230 1.00 44.81 100 ARG A O 1
ATOM 809 N N . GLN A 1 101 ? 16.656 -14.974 57.393 1.00 46.00 101 GLN A N 1
ATOM 810 C CA . GLN A 1 101 ? 16.902 -13.552 57.671 1.00 46.00 101 GLN A CA 1
ATOM 811 C C . GLN A 1 101 ? 15.819 -12.550 57.249 1.00 46.00 101 GLN A C 1
ATOM 813 O O 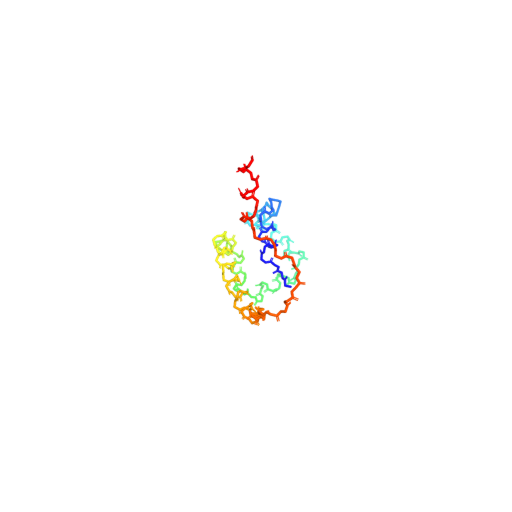. GLN A 1 101 ? 15.970 -11.736 56.346 1.00 46.00 101 GLN A O 1
ATOM 818 N N . ASN A 1 102 ? 14.761 -12.575 58.052 1.00 41.81 102 ASN A N 1
ATOM 819 C CA . ASN A 1 102 ? 13.871 -11.458 58.322 1.00 41.81 102 ASN A CA 1
ATOM 820 C C . ASN A 1 102 ? 14.608 -10.344 59.095 1.00 41.81 102 ASN A C 1
ATOM 822 O O . ASN A 1 102 ? 14.910 -10.524 60.274 1.00 41.81 102 ASN A O 1
ATOM 826 N N . TYR A 1 103 ? 14.817 -9.188 58.466 1.00 52.69 103 TYR A N 1
ATOM 827 C CA . TYR A 1 103 ? 14.765 -7.903 59.167 1.00 52.69 103 TYR A CA 1
ATOM 828 C C . TYR A 1 103 ? 13.770 -7.000 58.422 1.00 52.69 103 TYR A C 1
ATOM 830 O O . TYR A 1 103 ? 14.057 -6.595 57.296 1.00 52.69 103 TYR A O 1
ATOM 838 N N . PRO A 1 104 ? 12.595 -6.689 59.000 1.00 56.88 104 PRO A N 1
ATOM 839 C CA . PRO A 1 104 ? 11.668 -5.734 58.405 1.00 56.88 104 PRO A CA 1
ATOM 840 C C . PRO A 1 104 ? 12.224 -4.313 58.580 1.00 56.88 104 PRO A C 1
ATOM 842 O O . PRO A 1 104 ? 12.716 -3.975 59.655 1.00 56.88 104 PRO A O 1
ATOM 845 N N . SER A 1 105 ? 12.107 -3.454 57.562 1.00 56.72 105 SER A N 1
ATOM 846 C CA . SER A 1 105 ? 12.644 -2.076 57.510 1.00 56.72 105 SER A CA 1
ATOM 847 C C . SER A 1 105 ? 12.219 -1.124 58.648 1.00 56.72 105 SER A C 1
ATOM 849 O O . SER A 1 105 ? 12.644 0.026 58.675 1.00 56.72 105 SER A O 1
ATOM 851 N N . PHE A 1 106 ? 11.425 -1.584 59.615 1.00 58.59 106 PHE A N 1
ATOM 852 C CA . PHE A 1 106 ? 11.065 -0.851 60.827 1.00 58.59 106 PHE A CA 1
ATOM 853 C C . PHE A 1 106 ? 12.171 -0.832 61.897 1.00 58.59 106 PHE A C 1
ATOM 855 O O . PHE A 1 106 ? 12.222 0.108 62.686 1.00 58.59 106 PHE A O 1
ATOM 862 N N . VAL A 1 107 ? 13.103 -1.796 61.921 1.00 56.62 107 VAL A N 1
ATOM 863 C CA . VAL A 1 107 ? 14.214 -1.778 62.904 1.00 56.62 107 VAL A CA 1
ATOM 864 C C . VAL A 1 107 ? 15.275 -0.706 62.625 1.00 56.62 107 VAL A C 1
ATOM 866 O O . VAL A 1 107 ? 15.964 -0.292 63.553 1.00 56.62 107 VAL A O 1
ATOM 869 N N . LEU A 1 108 ? 15.371 -0.184 61.395 1.00 55.84 108 LEU A N 1
ATOM 870 C CA . LEU A 1 108 ? 16.274 0.936 61.082 1.00 55.84 108 LEU A CA 1
ATOM 871 C C . LEU A 1 108 ? 15.772 2.279 61.639 1.00 55.84 108 LEU A C 1
ATOM 873 O O . LEU A 1 108 ? 16.576 3.174 61.879 1.00 55.84 108 LEU A O 1
ATOM 877 N N . GLN A 1 109 ? 14.467 2.419 61.892 1.00 55.94 109 GLN A N 1
ATOM 878 C CA . GLN A 1 109 ? 13.894 3.659 62.427 1.00 55.94 109 GLN A CA 1
ATOM 879 C C . GLN A 1 109 ? 14.117 3.839 63.938 1.00 55.94 109 GLN A C 1
ATOM 881 O O . GLN A 1 109 ? 14.185 4.972 64.400 1.00 55.94 109 GLN A O 1
ATOM 886 N N . VAL A 1 110 ? 14.284 2.760 64.714 1.00 60.75 110 VAL A N 1
ATOM 887 C CA . VAL A 1 110 ? 14.401 2.843 66.188 1.00 60.75 110 VAL A CA 1
ATOM 888 C C . VAL A 1 110 ? 15.829 3.159 66.666 1.00 60.75 110 VAL A C 1
ATOM 890 O O . VAL A 1 110 ? 16.002 3.703 67.751 1.00 60.75 110 VAL A O 1
ATOM 893 N N . VAL A 1 111 ? 16.864 2.889 65.862 1.00 60.47 111 VAL A N 1
ATOM 894 C CA . VAL A 1 111 ? 18.266 3.211 66.214 1.00 60.47 111 VAL A CA 1
ATOM 895 C C . VAL A 1 111 ? 18.626 4.673 65.915 1.00 60.47 111 VAL A C 1
ATOM 897 O O . VAL A 1 111 ? 19.568 5.196 66.497 1.00 60.47 111 VAL A O 1
ATOM 900 N N . LEU A 1 112 ? 17.860 5.360 65.061 1.00 57.78 112 LEU A N 1
ATOM 901 C CA . LEU A 1 112 ? 18.160 6.735 64.642 1.00 57.78 112 LEU A CA 1
ATOM 902 C C . LEU A 1 112 ? 17.662 7.834 65.608 1.00 57.78 112 LEU A C 1
ATOM 904 O O . LEU A 1 112 ? 17.828 9.011 65.308 1.00 57.78 112 LEU A O 1
ATOM 908 N N . TRP A 1 113 ? 17.054 7.470 66.744 1.00 51.00 113 TRP A N 1
ATOM 909 C CA . TRP A 1 113 ? 16.609 8.395 67.803 1.00 51.00 113 TRP A CA 1
ATOM 910 C C . TRP A 1 113 ? 17.031 7.900 69.200 1.00 51.00 113 TRP A C 1
ATOM 912 O O . TRP A 1 113 ? 16.216 7.711 70.106 1.00 51.00 113 TRP A O 1
ATOM 922 N N . LYS A 1 114 ? 18.333 7.679 69.369 1.00 51.25 114 LYS A N 1
ATOM 923 C CA . LYS A 1 114 ? 19.020 7.570 70.660 1.00 51.25 114 LYS A CA 1
ATOM 924 C C . LYS A 1 114 ? 20.326 8.344 70.557 1.00 51.25 114 LYS A C 1
ATOM 926 O O . LYS A 1 114 ? 20.678 8.982 71.569 1.00 51.25 114 LYS A O 1
#